Protein AF-A0A384LMU3-F1 (afdb_monomer_lite)

Sequence (67 aa):
MDSSRDAPRSLSKPASIAVLYV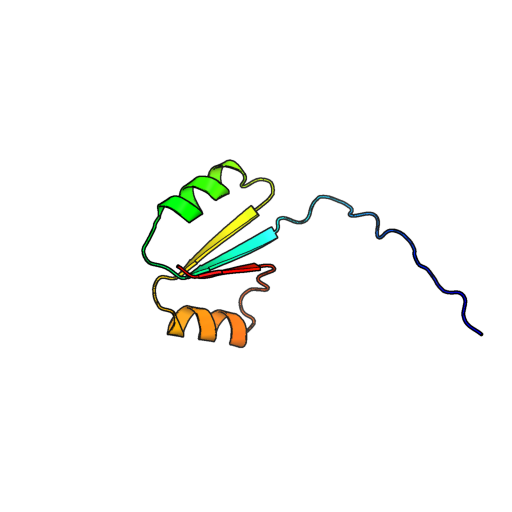GGGCDFAARLERERERFTVHTESDPRAALDRIRGGDAAFDCVVCD

Secondary structure (DSSP, 8-state):
-----------SS-PPEEEEEESS-HHHHHHHHTTTTTEEEEEES-HHHHHHHHHHTSS--SEEEE-

Organism: Haloferax volcanii (strain ATCC 29605 / DSM 3757 / JCM 8879 / NBRC 14742 / NCIMB 2012 / VKM B-1768 / DS2) (NCBI:txid309800)

pLDDT: mean 77.01, std 14.8, range [40.91, 90.94]

Foldseek 3Di:
DDPDDPDPPPCPAQDAAEEEEEADDCVVVVVCVVVRSRHDYDYDPDPVVVVCCVVVPVDDHNYYHYD

Structure (mmCIF, N/CA/C/O backbone):
data_AF-A0A384LMU3-F1
#
_entry.id   AF-A0A384LMU3-F1
#
loop_
_atom_site.group_PDB
_atom_site.id
_atom_site.type_symbol
_atom_site.label_atom_id
_atom_site.label_alt_id
_atom_site.label_comp_id
_atom_site.label_asym_id
_atom_site.label_entity_id
_atom_site.label_seq_id
_atom_site.pdbx_PDB_ins_code
_atom_site.Cartn_x
_atom_site.Cartn_y
_atom_site.Cartn_z
_atom_site.occupancy
_atom_site.B_iso_or_equiv
_atom_site.auth_seq_id
_atom_site.auth_comp_id
_atom_site.auth_asym_id
_atom_site.auth_atom_id
_atom_site.pdbx_PDB_model_num
ATOM 1 N N . MET A 1 1 ? -37.764 -15.645 16.105 1.00 40.91 1 MET A N 1
ATOM 2 C CA . MET A 1 1 ? -37.029 -15.155 14.925 1.00 40.91 1 MET A CA 1
ATOM 3 C C . MET A 1 1 ? -36.072 -14.088 15.409 1.00 40.91 1 MET A C 1
ATOM 5 O O . MET A 1 1 ? -36.503 -13.176 16.101 1.00 40.91 1 MET A O 1
ATOM 9 N N . ASP A 1 2 ? -34.787 -14.324 15.176 1.00 45.28 2 ASP A N 1
ATOM 10 C CA . ASP A 1 2 ? -33.632 -13.715 15.832 1.00 45.28 2 ASP A CA 1
ATOM 11 C C . ASP A 1 2 ? -33.555 -12.188 15.738 1.00 45.28 2 ASP A C 1
ATOM 13 O O . ASP A 1 2 ? -33.161 -11.615 14.726 1.00 45.28 2 ASP A O 1
ATOM 17 N N . SER A 1 3 ? -33.840 -11.523 16.856 1.00 52.34 3 SER A N 1
ATOM 18 C CA . SER A 1 3 ? -33.307 -10.195 17.147 1.00 52.34 3 SER A CA 1
ATOM 19 C C . SER A 1 3 ? -31.918 -10.374 17.761 1.00 52.34 3 SER A C 1
ATOM 21 O O . SER A 1 3 ? -31.800 -10.561 18.970 1.00 52.34 3 SER A O 1
ATOM 23 N N . SER A 1 4 ? -30.857 -10.377 16.949 1.00 53.09 4 SER A N 1
ATOM 24 C CA . SER A 1 4 ? -29.494 -10.542 17.469 1.00 53.09 4 SER A CA 1
ATOM 25 C C . SER A 1 4 ? -28.517 -9.521 16.886 1.00 53.09 4 SER A C 1
ATOM 27 O O . SER A 1 4 ? -27.909 -9.723 15.842 1.00 53.09 4 SER A O 1
ATOM 29 N N . ARG A 1 5 ? -28.359 -8.450 17.675 1.00 51.47 5 ARG A N 1
ATOM 30 C CA . ARG A 1 5 ? -27.121 -7.699 17.940 1.00 51.47 5 ARG A CA 1
ATOM 31 C C . ARG A 1 5 ? -26.509 -6.880 16.804 1.00 51.47 5 ARG A C 1
ATOM 33 O O . ARG A 1 5 ? -25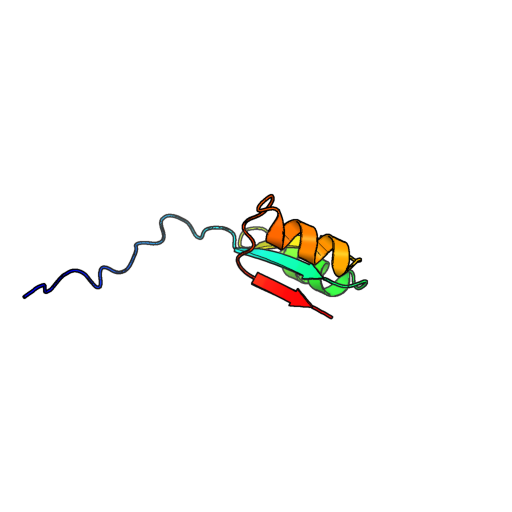.402 -7.150 16.350 1.00 51.47 5 ARG A O 1
ATOM 40 N N . ASP A 1 6 ? -27.121 -5.724 16.585 1.00 49.22 6 ASP A N 1
ATOM 41 C CA . ASP A 1 6 ? -26.401 -4.480 16.282 1.00 49.22 6 ASP A CA 1
ATOM 42 C C . ASP A 1 6 ? -25.712 -3.960 17.566 1.00 49.22 6 ASP A C 1
ATOM 44 O O . ASP A 1 6 ? -26.051 -2.926 18.140 1.00 49.22 6 ASP A O 1
ATOM 48 N N . ALA A 1 7 ? -24.798 -4.759 18.125 1.00 54.88 7 ALA A N 1
ATOM 49 C CA . ALA A 1 7 ? -23.932 -4.274 19.190 1.00 54.88 7 ALA A CA 1
ATOM 50 C C . ALA A 1 7 ? -22.845 -3.423 18.519 1.00 54.88 7 ALA A C 1
ATOM 52 O O . ALA A 1 7 ? -22.117 -3.970 17.682 1.00 54.88 7 ALA A O 1
ATOM 53 N N . PRO A 1 8 ? -22.688 -2.128 18.857 1.00 49.84 8 PRO A N 1
ATOM 54 C CA . PRO A 1 8 ? -21.552 -1.363 18.377 1.00 49.84 8 PRO A CA 1
ATOM 55 C C . PRO A 1 8 ? -20.310 -2.102 18.860 1.00 49.84 8 PRO A C 1
ATOM 57 O O . PRO A 1 8 ? -20.096 -2.257 20.065 1.00 49.84 8 PRO A O 1
ATOM 60 N N . ARG A 1 9 ? -19.539 -2.654 17.917 1.00 55.78 9 ARG A N 1
ATOM 61 C CA . ARG A 1 9 ? -18.271 -3.301 18.235 1.00 55.78 9 ARG A CA 1
ATOM 62 C C . ARG A 1 9 ? -17.422 -2.221 18.878 1.00 55.78 9 ARG A C 1
ATOM 64 O O . ARG A 1 9 ? -16.961 -1.310 18.199 1.00 55.78 9 ARG A O 1
ATOM 71 N N . SER A 1 10 ? -17.301 -2.286 20.198 1.00 47.62 10 SER A N 1
ATOM 72 C CA . SER A 1 10 ? -16.405 -1.433 20.955 1.00 47.62 10 SER A CA 1
ATOM 73 C C . SER A 1 10 ? -15.018 -1.664 20.363 1.00 47.62 10 SER A C 1
ATOM 75 O O . SER A 1 10 ? -14.452 -2.745 20.532 1.00 47.62 10 SER A O 1
ATOM 77 N N . LEU A 1 11 ? -14.524 -0.709 19.570 1.00 53.72 11 LEU A N 1
ATOM 78 C CA . LEU A 1 11 ? -13.196 -0.762 18.965 1.00 53.72 11 LEU A CA 1
ATOM 79 C C . LEU A 1 11 ? -12.188 -0.512 20.086 1.00 53.72 11 LEU A C 1
ATOM 81 O O . LEU A 1 11 ? -11.736 0.606 20.325 1.00 53.72 11 LEU A O 1
ATOM 85 N N . SER A 1 12 ? -11.932 -1.565 20.858 1.00 51.47 12 SER A N 1
ATOM 86 C CA . SER A 1 12 ? -10.902 -1.627 21.882 1.00 51.47 12 SER A CA 1
ATOM 87 C C . SER A 1 12 ? -9.567 -1.307 21.218 1.00 51.47 12 SER A C 1
ATOM 89 O O . SER A 1 12 ? -8.972 -2.178 20.592 1.00 51.47 12 SER A O 1
ATOM 91 N N . LYS A 1 13 ? -9.118 -0.053 21.369 1.00 54.28 13 LYS A N 1
ATOM 92 C CA . LYS A 1 13 ? -7.965 0.550 20.681 1.00 54.28 13 LYS A CA 1
ATOM 93 C C . LYS A 1 13 ? -8.249 0.776 19.181 1.00 54.28 13 LYS A C 1
ATOM 95 O O . LYS A 1 13 ? -8.744 -0.135 18.521 1.00 54.28 13 LYS A O 1
ATOM 100 N N . PRO A 1 14 ? -7.947 1.958 18.607 1.00 56.59 14 PRO A N 1
ATOM 101 C CA . PRO A 1 14 ? -7.934 2.076 17.155 1.00 56.59 14 PRO A CA 1
ATOM 102 C C . PRO A 1 14 ? -6.886 1.086 16.641 1.00 56.59 14 PRO A C 1
ATOM 104 O O . PRO A 1 14 ? -5.696 1.233 16.925 1.00 56.59 14 PRO A O 1
ATOM 107 N N . ALA A 1 15 ? -7.338 0.018 15.983 1.00 69.38 15 ALA A N 1
ATOM 108 C CA . ALA A 1 15 ? -6.444 -0.851 15.242 1.00 69.38 15 ALA A CA 1
ATOM 109 C C . ALA A 1 15 ? -5.792 0.018 14.162 1.00 69.38 15 ALA A C 1
ATOM 111 O O . ALA A 1 15 ? -6.490 0.759 13.468 1.00 69.38 15 ALA A O 1
ATOM 112 N N . SER A 1 16 ? -4.461 -0.005 14.095 1.00 80.25 16 SER A N 1
ATOM 113 C CA . SER A 1 16 ? -3.737 0.682 13.028 1.00 80.25 16 SER A CA 1
ATOM 114 C C . SER A 1 16 ? -4.220 0.132 11.689 1.00 80.25 16 SER A C 1
ATOM 116 O O . SER A 1 16 ? -4.262 -1.085 11.523 1.00 80.25 16 SER A O 1
ATOM 118 N N . ILE A 1 17 ? -4.603 1.014 10.770 1.00 87.75 17 ILE A N 1
ATOM 119 C CA . ILE A 1 17 ? -5.080 0.651 9.436 1.00 87.75 17 ILE A CA 1
ATOM 120 C C . ILE A 1 17 ? -3.858 0.310 8.584 1.00 87.75 17 ILE A C 1
ATOM 122 O O . ILE A 1 17 ? -3.008 1.172 8.339 1.00 87.75 17 ILE A O 1
ATOM 126 N N . ALA A 1 18 ? -3.769 -0.932 8.124 1.00 89.00 18 ALA A N 1
ATOM 127 C CA . ALA A 1 18 ? -2.723 -1.375 7.216 1.00 89.00 18 ALA A CA 1
ATOM 128 C C . ALA A 1 18 ? -3.047 -0.926 5.784 1.00 89.00 18 ALA A C 1
ATOM 130 O O . ALA A 1 18 ? -4.024 -1.367 5.177 1.00 89.00 18 ALA A O 1
ATOM 131 N N . VAL A 1 19 ? -2.217 -0.048 5.227 1.00 89.81 19 VAL A N 1
ATOM 132 C CA . VAL A 1 19 ? -2.363 0.500 3.876 1.00 89.81 19 VAL A CA 1
ATOM 133 C C . VAL A 1 19 ? -1.235 -0.026 2.998 1.00 89.81 19 VAL A C 1
ATOM 135 O O . VAL A 1 19 ? -0.066 0.155 3.329 1.00 89.81 19 VAL A O 1
ATOM 138 N N . LEU A 1 20 ? -1.568 -0.630 1.861 1.00 90.69 20 LEU A N 1
ATOM 139 C CA . LEU A 1 20 ? -0.614 -0.909 0.790 1.00 90.69 20 LEU A CA 1
ATOM 140 C C . LEU A 1 20 ? -0.692 0.204 -0.253 1.00 90.69 20 LEU A C 1
ATOM 142 O O . LEU A 1 20 ? -1.707 0.350 -0.925 1.00 90.69 20 LEU A O 1
ATOM 146 N N . TYR A 1 21 ? 0.377 0.973 -0.405 1.00 90.62 21 TYR A N 1
ATOM 147 C CA . TYR A 1 21 ? 0.538 1.910 -1.506 1.00 90.62 21 TYR A CA 1
ATOM 148 C C . TYR A 1 21 ? 1.335 1.255 -2.634 1.00 90.62 21 TYR A C 1
ATOM 150 O O . TYR A 1 21 ? 2.471 0.827 -2.423 1.00 90.62 21 TYR A O 1
ATOM 158 N N . VAL A 1 22 ? 0.736 1.191 -3.820 1.00 90.69 22 VAL A N 1
ATOM 159 C CA . VAL A 1 22 ? 1.333 0.654 -5.041 1.00 90.69 22 VAL A CA 1
ATOM 160 C C . VAL A 1 22 ? 1.683 1.816 -5.961 1.00 90.69 22 VAL A C 1
ATOM 162 O O . VAL A 1 22 ? 0.796 2.428 -6.554 1.00 90.69 22 VAL A O 1
ATOM 165 N N . GLY A 1 23 ? 2.967 2.140 -6.068 1.00 86.31 23 GLY A N 1
ATOM 166 C CA . GLY A 1 23 ? 3.428 3.274 -6.863 1.00 86.31 23 GLY A CA 1
ATOM 167 C C . GLY A 1 23 ? 4.884 3.649 -6.602 1.00 86.31 23 GLY A C 1
ATOM 168 O O . GLY A 1 23 ? 5.507 3.214 -5.633 1.00 86.31 23 GLY A O 1
ATOM 169 N N . GLY A 1 24 ? 5.443 4.473 -7.489 1.00 74.81 24 GLY A N 1
ATOM 170 C CA . GLY A 1 24 ? 6.828 4.951 -7.391 1.00 74.81 24 GLY A CA 1
ATOM 171 C C . GLY A 1 24 ? 7.011 6.205 -6.527 1.00 74.81 24 GLY A C 1
ATOM 172 O O . GLY A 1 24 ? 8.146 6.592 -6.254 1.00 74.81 24 GLY A O 1
ATOM 173 N N . GLY A 1 25 ? 5.920 6.859 -6.111 1.00 69.88 25 GLY A N 1
ATOM 174 C CA . GLY A 1 25 ? 5.957 8.120 -5.371 1.00 69.88 25 GLY A CA 1
ATOM 175 C C . GLY A 1 25 ? 6.101 7.931 -3.859 1.00 69.88 25 GLY A C 1
ATOM 176 O O . GLY A 1 25 ? 5.264 7.308 -3.214 1.00 69.88 25 GLY A O 1
ATOM 177 N N . CYS A 1 26 ? 7.125 8.525 -3.243 1.00 66.56 26 CYS A N 1
ATOM 178 C CA . CYS A 1 26 ? 7.284 8.490 -1.783 1.00 66.56 26 CYS A CA 1
ATOM 179 C C . CYS A 1 26 ? 6.372 9.486 -1.036 1.00 66.56 26 CYS A C 1
ATOM 181 O O . CYS A 1 26 ? 6.222 9.381 0.182 1.00 66.56 26 CYS A O 1
ATOM 183 N N . ASP A 1 27 ? 5.728 10.420 -1.744 1.00 80.38 27 ASP A N 1
ATOM 184 C CA . ASP A 1 27 ? 4.955 11.514 -1.142 1.00 80.38 27 ASP A CA 1
ATOM 185 C C . ASP A 1 27 ? 3.721 11.034 -0.371 1.00 80.38 27 ASP A C 1
ATOM 187 O O . ASP A 1 27 ? 3.405 11.565 0.697 1.00 80.38 27 ASP A O 1
ATOM 191 N N . PHE A 1 28 ? 3.020 10.019 -0.883 1.00 79.69 28 PHE A N 1
ATOM 192 C CA . PHE A 1 28 ? 1.850 9.464 -0.205 1.00 79.69 28 PHE A CA 1
ATOM 193 C C . PHE A 1 28 ? 2.255 8.768 1.097 1.00 79.69 28 PHE A C 1
ATOM 195 O O . PHE A 1 28 ? 1.729 9.090 2.164 1.00 79.69 28 PHE A O 1
ATOM 202 N N . ALA A 1 29 ? 3.257 7.889 1.032 1.00 78.75 29 ALA A N 1
ATOM 203 C CA . ALA A 1 29 ? 3.779 7.198 2.205 1.00 78.75 29 ALA A CA 1
ATOM 204 C C . ALA A 1 29 ? 4.284 8.187 3.268 1.00 78.75 29 ALA A C 1
ATOM 206 O O . ALA A 1 29 ? 3.899 8.091 4.431 1.00 78.75 29 ALA A O 1
ATOM 207 N N . ALA A 1 30 ? 5.040 9.210 2.857 1.00 83.19 30 ALA A N 1
ATOM 208 C CA . ALA A 1 30 ? 5.557 10.240 3.755 1.00 83.19 30 ALA A CA 1
ATOM 209 C C . ALA A 1 30 ? 4.453 11.055 4.454 1.00 83.19 30 ALA A C 1
ATOM 211 O O . ALA A 1 30 ? 4.642 11.523 5.580 1.00 83.19 30 ALA A O 1
ATOM 212 N N . ARG A 1 31 ? 3.290 11.244 3.813 1.00 83.00 31 ARG A N 1
ATOM 213 C CA . ARG A 1 31 ? 2.138 11.914 4.439 1.00 83.00 31 ARG A CA 1
ATOM 214 C C . ARG A 1 31 ? 1.493 11.044 5.510 1.00 83.00 31 ARG A C 1
ATOM 216 O O . ARG A 1 31 ? 1.193 11.564 6.580 1.00 83.00 31 ARG A O 1
ATOM 223 N N . LEU A 1 32 ? 1.318 9.752 5.249 1.00 81.56 32 LEU A N 1
ATOM 224 C CA . LEU A 1 32 ? 0.718 8.826 6.211 1.00 81.56 32 LEU A CA 1
ATOM 225 C C . LEU A 1 32 ? 1.655 8.436 7.355 1.00 81.56 32 LEU A C 1
ATOM 227 O O . LEU A 1 32 ? 1.173 8.186 8.455 1.00 81.56 32 LEU A O 1
ATOM 231 N N . GLU A 1 33 ? 2.975 8.461 7.161 1.00 78.69 33 GLU A N 1
ATOM 232 C CA . GLU A 1 33 ? 3.918 8.258 8.269 1.00 78.69 33 GLU A CA 1
ATOM 233 C C . GLU A 1 33 ? 3.751 9.299 9.389 1.00 78.69 33 GLU A C 1
ATOM 235 O O . GLU A 1 33 ? 3.999 9.005 10.561 1.00 78.69 33 GLU A O 1
ATOM 240 N N . ARG A 1 34 ? 3.266 10.507 9.069 1.00 81.75 34 ARG A N 1
ATOM 241 C CA . ARG A 1 34 ? 2.934 11.527 10.083 1.00 81.75 34 ARG A CA 1
ATOM 242 C C . ARG A 1 34 ? 1.779 11.097 10.988 1.00 81.75 34 ARG A C 1
ATOM 244 O O . ARG A 1 34 ? 1.678 11.580 12.110 1.00 81.75 34 ARG A O 1
ATOM 251 N N . GLU A 1 35 ? 0.953 10.167 10.523 1.00 82.88 35 GLU A N 1
ATOM 252 C CA . GLU A 1 35 ? -0.172 9.572 11.243 1.00 82.88 35 GLU A CA 1
ATOM 253 C C . GLU A 1 35 ? 0.092 8.095 11.594 1.00 82.88 35 GLU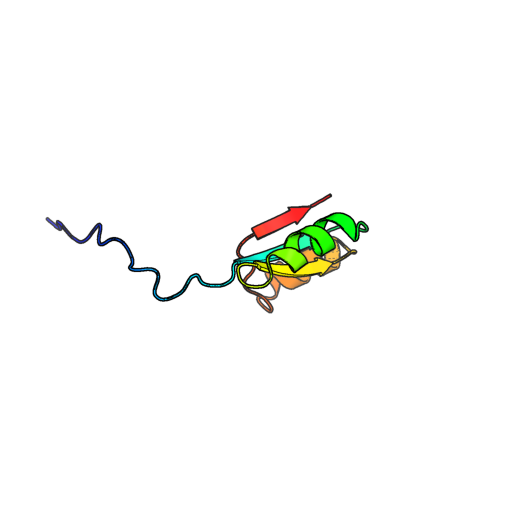 A C 1
ATOM 255 O O . GLU A 1 35 ? -0.843 7.317 11.773 1.00 82.88 35 GLU A O 1
ATOM 260 N N . ARG A 1 36 ? 1.367 7.702 11.752 1.00 75.88 36 ARG A N 1
ATOM 261 C CA . ARG A 1 36 ? 1.817 6.326 12.070 1.00 75.88 36 ARG A CA 1
ATOM 262 C C . ARG A 1 36 ? 1.183 5.667 13.299 1.00 75.88 36 ARG A C 1
ATOM 264 O O . ARG A 1 36 ? 1.283 4.460 13.475 1.00 75.88 36 ARG A O 1
ATOM 271 N N . GLU A 1 37 ? 0.566 6.450 14.180 1.00 79.12 37 GLU A N 1
ATOM 272 C CA . GLU A 1 37 ? -0.194 5.929 15.325 1.00 79.12 37 GLU A CA 1
ATOM 273 C C . GLU A 1 37 ? -1.538 5.312 14.905 1.00 79.12 37 GLU A C 1
ATOM 275 O O . GLU A 1 37 ? -2.138 4.556 15.665 1.00 79.12 37 GLU A O 1
ATOM 280 N N . ARG A 1 38 ? -2.015 5.655 13.703 1.00 83.25 38 ARG A N 1
ATOM 281 C CA . ARG A 1 38 ? -3.297 5.237 13.124 1.00 83.25 38 ARG A CA 1
ATOM 282 C C . ARG A 1 38 ? -3.143 4.432 11.840 1.00 83.25 38 ARG A C 1
ATOM 284 O O . ARG A 1 38 ? -4.072 3.710 11.495 1.00 83.25 38 ARG A O 1
ATOM 291 N N . PHE A 1 39 ? -2.016 4.569 11.144 1.00 86.19 39 PHE A N 1
ATOM 292 C CA . PHE A 1 39 ? -1.772 3.911 9.867 1.00 86.19 39 PHE A CA 1
ATOM 293 C C . PHE A 1 39 ? -0.431 3.189 9.847 1.00 86.19 39 PHE A C 1
ATOM 295 O O . PHE A 1 39 ? 0.593 3.715 10.280 1.00 86.19 39 PHE A O 1
ATOM 302 N N . THR A 1 40 ? -0.427 2.003 9.254 1.00 88.38 40 THR A N 1
ATOM 303 C CA . THR A 1 40 ? 0.782 1.261 8.905 1.00 88.38 40 THR A CA 1
ATOM 304 C C . THR A 1 40 ? 0.870 1.215 7.391 1.00 88.38 40 THR A C 1
ATOM 306 O O . THR A 1 40 ? 0.045 0.570 6.752 1.00 88.38 40 THR A O 1
ATOM 309 N N . VAL A 1 41 ? 1.836 1.923 6.805 1.00 87.69 41 VAL A N 1
ATOM 310 C CA . VAL A 1 41 ? 1.968 2.003 5.346 1.00 87.69 41 VAL A CA 1
ATOM 311 C C . VAL A 1 41 ? 3.052 1.068 4.850 1.00 87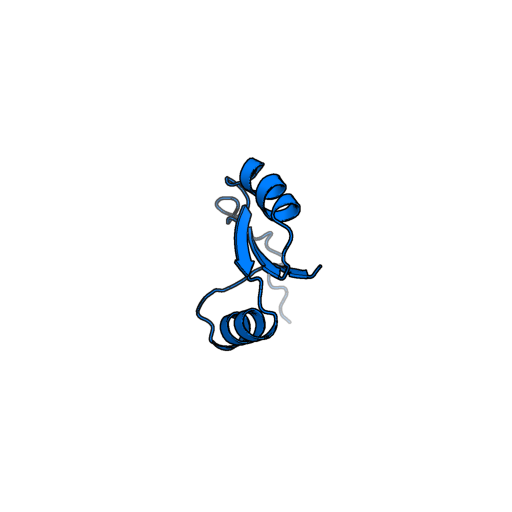.69 41 VAL A C 1
ATOM 313 O O . VAL A 1 41 ? 4.196 1.117 5.293 1.00 87.69 41 VAL A O 1
ATOM 316 N N . HIS A 1 42 ? 2.677 0.246 3.884 1.00 88.38 42 HIS A N 1
ATOM 317 C CA . HIS A 1 42 ? 3.567 -0.585 3.102 1.00 88.38 42 HIS A CA 1
ATOM 318 C C . HIS A 1 42 ? 3.639 0.005 1.704 1.00 88.38 42 HIS A C 1
ATOM 320 O O . HIS A 1 42 ? 2.607 0.258 1.090 1.00 88.38 42 HIS A O 1
ATOM 326 N N . THR A 1 43 ? 4.843 0.230 1.199 1.00 88.62 43 THR A N 1
ATOM 327 C CA . THR A 1 43 ? 5.045 0.662 -0.180 1.00 88.62 43 THR A CA 1
ATOM 328 C C . THR A 1 43 ? 5.477 -0.520 -1.030 1.00 88.62 43 THR A C 1
ATOM 330 O O . THR A 1 43 ? 6.235 -1.388 -0.589 1.00 88.62 43 THR A O 1
ATOM 333 N N . GLU A 1 44 ? 4.966 -0.560 -2.249 1.00 90.00 44 GLU A N 1
ATOM 334 C CA . GLU A 1 44 ? 5.366 -1.504 -3.275 1.00 90.00 44 GLU A CA 1
ATOM 335 C C . GLU A 1 44 ? 5.409 -0.769 -4.612 1.00 90.00 44 GLU A C 1
ATOM 337 O O . GLU A 1 44 ? 4.461 -0.079 -4.974 1.00 90.00 44 GLU A O 1
ATOM 342 N N . SER A 1 45 ? 6.515 -0.868 -5.340 1.00 90.06 45 SER A N 1
ATOM 343 C CA . SER A 1 45 ? 6.669 -0.169 -6.621 1.00 90.06 45 SER A CA 1
ATOM 344 C C . SER A 1 45 ? 6.316 -1.053 -7.812 1.00 90.06 45 SER A C 1
ATOM 346 O O . SER A 1 45 ? 6.015 -0.526 -8.883 1.00 90.06 45 SER A O 1
ATOM 348 N N . ASP A 1 46 ? 6.315 -2.378 -7.638 1.00 90.75 46 ASP A N 1
ATOM 349 C CA . ASP A 1 46 ? 5.892 -3.327 -8.665 1.00 90.75 46 ASP A CA 1
ATOM 350 C C . ASP A 1 46 ? 4.434 -3.782 -8.440 1.00 90.75 46 ASP A C 1
ATOM 352 O O . ASP A 1 46 ? 4.140 -4.489 -7.471 1.00 90.75 46 ASP A O 1
ATOM 356 N N . PRO A 1 47 ? 3.502 -3.464 -9.360 1.00 89.75 47 PRO A N 1
ATOM 357 C CA . PRO A 1 47 ? 2.117 -3.920 -9.272 1.00 89.75 47 PRO A CA 1
ATOM 358 C C . PRO A 1 47 ? 1.965 -5.444 -9.200 1.00 89.75 47 PRO A C 1
ATOM 360 O O . PRO A 1 47 ? 1.005 -5.937 -8.605 1.00 89.75 47 PRO A O 1
ATOM 363 N N . ARG A 1 48 ? 2.886 -6.210 -9.804 1.00 90.94 48 ARG A N 1
ATOM 364 C CA . ARG A 1 48 ? 2.840 -7.678 -9.738 1.00 90.94 48 ARG A CA 1
ATOM 365 C C . ARG A 1 48 ? 3.223 -8.171 -8.352 1.00 90.94 48 ARG A C 1
ATOM 367 O O . ARG A 1 48 ? 2.458 -8.933 -7.768 1.00 90.94 48 ARG A O 1
ATOM 374 N N . ALA A 1 49 ? 4.319 -7.661 -7.795 1.00 90.00 49 ALA A N 1
ATOM 375 C CA . ALA A 1 49 ? 4.703 -7.943 -6.416 1.00 90.00 49 ALA A CA 1
ATOM 376 C C . ALA A 1 49 ? 3.596 -7.551 -5.419 1.00 90.00 49 ALA A C 1
ATOM 378 O O . ALA A 1 49 ? 3.304 -8.305 -4.492 1.00 90.00 49 ALA A O 1
ATOM 379 N N . ALA A 1 50 ? 2.907 -6.427 -5.640 1.00 89.88 50 ALA A N 1
ATOM 380 C CA . ALA A 1 50 ? 1.781 -6.010 -4.804 1.00 89.88 50 ALA A CA 1
ATOM 381 C C . ALA A 1 50 ? 0.631 -7.030 -4.829 1.00 89.88 50 ALA A C 1
ATOM 383 O O . ALA A 1 50 ? 0.105 -7.412 -3.782 1.00 89.88 50 ALA A O 1
ATOM 384 N N . LEU A 1 51 ? 0.263 -7.507 -6.022 1.00 90.69 51 LEU A N 1
ATOM 385 C CA . LEU A 1 51 ? -0.766 -8.533 -6.190 1.00 90.69 51 LEU A CA 1
ATOM 386 C C . LEU A 1 51 ? -0.372 -9.858 -5.541 1.00 90.69 51 LEU A C 1
ATOM 388 O O . LEU A 1 51 ? -1.219 -10.492 -4.910 1.00 90.69 51 LEU A O 1
ATOM 392 N N . ASP A 1 52 ? 0.887 -10.265 -5.671 1.00 90.88 52 ASP A N 1
ATOM 393 C CA . ASP A 1 52 ? 1.385 -11.492 -5.056 1.00 90.88 52 ASP A CA 1
ATOM 394 C C . ASP A 1 52 ? 1.334 -11.40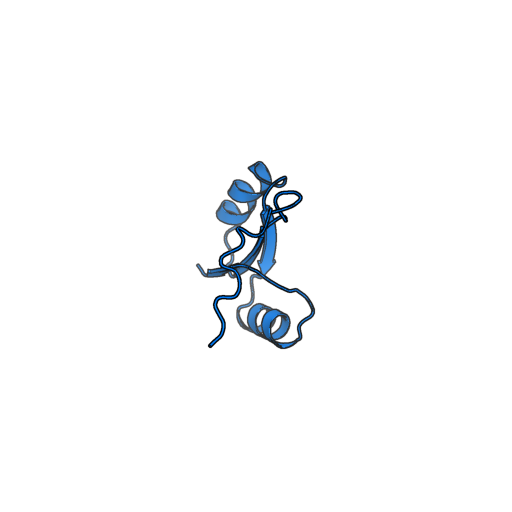1 -3.527 1.00 90.88 52 ASP A C 1
ATOM 396 O O . ASP A 1 52 ? 0.914 -12.355 -2.878 1.00 90.88 52 ASP A O 1
ATOM 400 N N . ARG A 1 53 ? 1.626 -10.234 -2.940 1.00 87.19 53 ARG A N 1
ATOM 401 C CA . ARG A 1 53 ? 1.510 -9.996 -1.489 1.00 87.19 53 ARG A CA 1
ATOM 402 C C . ARG A 1 53 ? 0.061 -10.024 -1.002 1.00 87.19 53 ARG A C 1
ATOM 404 O O . ARG A 1 53 ? -0.221 -10.619 0.036 1.00 87.19 53 ARG A O 1
ATOM 411 N N . ILE A 1 54 ? -0.863 -9.431 -1.761 1.00 87.25 54 ILE A N 1
ATOM 412 C CA . ILE A 1 54 ? -2.303 -9.473 -1.456 1.00 87.25 54 ILE A CA 1
ATOM 413 C C . ILE A 1 54 ? -2.829 -10.913 -1.526 1.00 87.25 54 ILE A C 1
ATOM 415 O O . ILE A 1 54 ? -3.598 -11.341 -0.668 1.00 87.25 54 ILE A O 1
ATOM 419 N N . ARG A 1 55 ? -2.426 -11.673 -2.550 1.00 88.00 55 ARG A N 1
ATOM 420 C CA . ARG A 1 55 ? -2.896 -13.049 -2.781 1.00 88.00 55 ARG A CA 1
ATOM 421 C C . ARG A 1 55 ? -2.231 -14.073 -1.870 1.00 88.00 55 ARG A C 1
ATOM 423 O O . ARG A 1 55 ? -2.873 -15.054 -1.512 1.00 88.00 55 ARG A O 1
ATOM 430 N N . GLY A 1 56 ? -0.966 -13.853 -1.522 1.00 82.88 56 GLY A N 1
ATOM 431 C CA . GLY A 1 56 ? -0.179 -14.725 -0.654 1.00 82.88 56 GLY A CA 1
ATOM 432 C C . GLY A 1 56 ? -0.659 -14.720 0.795 1.00 82.88 56 GLY A C 1
ATOM 433 O O . GLY A 1 56 ? -0.404 -15.676 1.519 1.00 82.88 56 GLY A O 1
ATOM 434 N N . GLY A 1 57 ? -1.396 -13.684 1.213 1.00 72.88 57 GLY A N 1
ATOM 435 C CA . GLY A 1 57 ? -1.906 -13.563 2.580 1.00 72.88 57 GLY A CA 1
ATOM 436 C C . GLY A 1 57 ? -0.835 -13.183 3.608 1.00 72.88 57 GLY A C 1
ATOM 437 O O . GLY A 1 57 ? -1.119 -13.199 4.802 1.00 72.88 57 GLY A O 1
ATOM 438 N N . ASP A 1 58 ? 0.368 -12.809 3.157 1.00 63.91 58 ASP A N 1
ATOM 439 C CA . ASP A 1 58 ? 1.488 -12.403 4.018 1.00 63.91 58 ASP A CA 1
ATOM 440 C C . ASP A 1 58 ? 1.2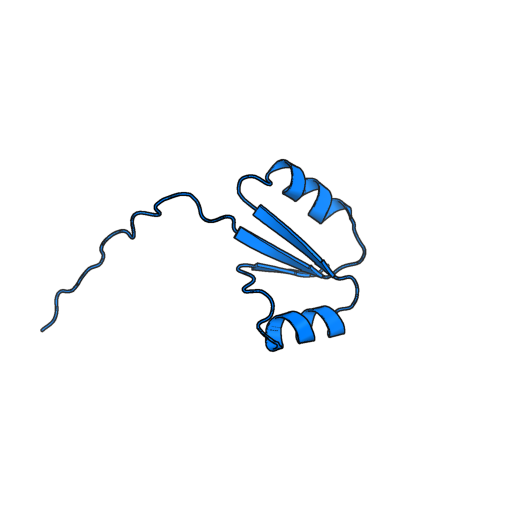02 -11.107 4.793 1.00 63.91 58 ASP A C 1
ATOM 442 O O . ASP A 1 58 ? 1.807 -10.848 5.833 1.00 63.91 58 ASP A O 1
ATOM 446 N N . ALA A 1 59 ? 0.266 -10.288 4.308 1.00 67.75 59 ALA A N 1
ATOM 447 C CA . ALA A 1 59 ? -0.196 -9.095 4.996 1.00 67.75 59 ALA A CA 1
ATOM 448 C C . ALA A 1 59 ? -1.701 -8.894 4.781 1.00 67.75 59 ALA A C 1
ATOM 450 O O . ALA A 1 59 ? -2.187 -8.823 3.651 1.00 67.75 59 ALA A O 1
ATOM 451 N N . ALA A 1 60 ? -2.441 -8.779 5.886 1.00 78.31 60 ALA A N 1
ATOM 452 C CA . ALA A 1 60 ? -3.828 -8.337 5.867 1.00 78.31 60 ALA A CA 1
ATOM 453 C C . ALA A 1 60 ? -3.843 -6.813 5.696 1.00 78.31 60 ALA A C 1
ATOM 455 O O . ALA A 1 60 ? -3.724 -6.071 6.668 1.00 78.31 60 ALA A O 1
ATOM 456 N N . PHE A 1 61 ? -3.914 -6.352 4.449 1.00 87.25 61 PHE A N 1
ATOM 457 C CA . PHE A 1 61 ? -4.098 -4.936 4.149 1.00 87.25 61 PHE A CA 1
ATOM 458 C C . PHE A 1 61 ? -5.578 -4.570 4.282 1.00 87.25 61 PHE A C 1
ATOM 460 O O . PHE A 1 61 ? -6.436 -5.219 3.687 1.00 87.25 61 PHE A O 1
ATOM 467 N N . ASP A 1 62 ? -5.869 -3.506 5.025 1.00 89.00 62 ASP A N 1
ATOM 468 C CA . ASP A 1 62 ? -7.214 -2.943 5.159 1.00 89.00 62 ASP A CA 1
ATOM 469 C C . ASP A 1 62 ? -7.572 -2.045 3.965 1.00 89.00 62 ASP A C 1
ATOM 471 O O . ASP A 1 62 ? -8.744 -1.862 3.634 1.00 89.00 62 ASP A O 1
ATOM 475 N N . CYS A 1 63 ? -6.559 -1.462 3.317 1.00 87.31 63 CYS A N 1
ATOM 476 C CA . CYS A 1 63 ? -6.716 -0.552 2.189 1.00 87.31 63 CYS A CA 1
ATOM 477 C C . CYS A 1 63 ? -5.561 -0.709 1.192 1.00 87.31 63 CYS A C 1
ATOM 479 O O . CYS A 1 63 ? -4.405 -0.853 1.589 1.00 87.31 63 CYS A O 1
ATOM 481 N N . VAL A 1 64 ? -5.871 -0.636 -0.104 1.00 89.06 64 VAL A N 1
ATOM 482 C CA . VAL A 1 64 ? -4.878 -0.588 -1.184 1.00 89.06 64 VAL A CA 1
ATOM 483 C C . VAL A 1 64 ? -5.067 0.714 -1.955 1.00 89.06 64 VAL A C 1
ATOM 485 O O . VAL A 1 64 ? -6.181 1.033 -2.368 1.00 89.06 64 VAL A O 1
ATOM 488 N N . VAL A 1 65 ? -3.985 1.462 -2.141 1.00 87.88 65 VAL A N 1
ATOM 489 C CA . VAL A 1 65 ? -3.952 2.730 -2.874 1.00 87.88 65 VAL A CA 1
ATOM 490 C C . VAL A 1 65 ? -2.998 2.575 -4.046 1.00 87.88 65 VAL A C 1
ATOM 492 O O . VAL A 1 65 ? -1.838 2.237 -3.838 1.00 87.88 65 VAL A O 1
ATOM 495 N N . CYS A 1 66 ? -3.475 2.826 -5.259 1.00 87.12 66 CYS A N 1
ATOM 496 C CA . CYS A 1 66 ? -2.668 2.782 -6.476 1.00 87.12 66 CYS A CA 1
ATOM 497 C C . CYS A 1 66 ? -2.489 4.203 -7.020 1.00 87.12 66 CYS A C 1
ATOM 499 O O . CYS A 1 66 ? -3.447 4.979 -6.979 1.00 87.12 66 CYS A O 1
ATOM 501 N N . ASP A 1 67 ? -1.284 4.515 -7.498 1.00 81.06 67 ASP A N 1
ATOM 502 C CA . ASP A 1 67 ? -1.008 5.708 -8.319 1.00 81.06 67 ASP A CA 1
ATOM 503 C C . ASP A 1 67 ? -1.648 5.604 -9.718 1.00 81.06 67 ASP A C 1
ATOM 505 O O . ASP A 1 67 ? -1.680 4.476 -10.273 1.00 81.06 67 ASP A O 1
#

Radius of gyration: 15.74 Å; chains: 1; bounding box: 44×27×32 Å